Protein AF-A0A5V8WMM7-F1 (afdb_monomer_lite)

pLDDT: mean 93.09, std 8.39, range [46.69, 98.5]

Structure (mmCIF, N/CA/C/O backbone):
data_AF-A0A5V8WMM7-F1
#
_entry.id   AF-A0A5V8WMM7-F1
#
loop_
_atom_site.group_PDB
_atom_site.id
_atom_site.type_symbol
_atom_site.label_atom_id
_atom_site.label_alt_id
_atom_site.label_comp_id
_atom_site.label_asym_id
_atom_site.label_entity_id
_atom_site.label_seq_id
_atom_site.pdbx_PDB_ins_code
_atom_site.Cartn_x
_atom_site.Cartn_y
_atom_site.Cartn_z
_atom_site.occupancy
_atom_site.B_iso_or_equiv
_atom_site.auth_seq_id
_atom_site.auth_comp_id
_atom_site.auth_asym_id
_atom_site.auth_atom_id
_atom_site.pdbx_PDB_model_num
ATOM 1 N N . MET A 1 1 ? -13.219 32.878 50.415 1.00 46.69 1 MET A N 1
ATOM 2 C CA . MET A 1 1 ? -13.593 31.486 50.078 1.00 46.69 1 MET A CA 1
ATOM 3 C C . MET A 1 1 ? -13.175 31.223 48.639 1.00 46.69 1 MET A C 1
ATOM 5 O O . MET A 1 1 ? -13.620 31.961 47.773 1.00 46.69 1 MET A O 1
ATOM 9 N N . LYS A 1 2 ? -12.284 30.257 48.375 1.00 51.97 2 LYS A N 1
ATOM 10 C CA . LYS A 1 2 ? -12.015 29.794 47.003 1.00 51.97 2 LYS A CA 1
ATOM 11 C C . LYS A 1 2 ? -13.039 28.709 46.681 1.00 51.97 2 LYS A C 1
ATOM 13 O O . LYS A 1 2 ? -12.999 27.642 47.283 1.00 51.97 2 LYS A O 1
ATOM 18 N N . THR A 1 3 ? -13.971 29.000 45.786 1.00 59.94 3 THR A N 1
ATOM 19 C CA . THR A 1 3 ? -14.872 28.009 45.198 1.00 59.94 3 THR A CA 1
ATOM 20 C C . THR A 1 3 ? -14.029 27.072 44.335 1.00 59.94 3 THR A C 1
ATOM 22 O O . THR A 1 3 ? -13.493 27.478 43.307 1.00 59.94 3 THR A O 1
ATOM 25 N N . GLY A 1 4 ? -13.823 25.839 44.800 1.00 63.91 4 GLY A N 1
ATOM 26 C CA . GLY A 1 4 ? -13.134 24.811 44.024 1.00 63.91 4 GLY A CA 1
ATOM 27 C C . GLY A 1 4 ? -14.000 24.390 42.841 1.00 63.91 4 GLY A C 1
ATOM 28 O O . GLY A 1 4 ? -15.161 24.035 43.027 1.00 63.91 4 GLY A O 1
ATOM 29 N N . ILE A 1 5 ? -13.447 24.438 41.630 1.00 75.44 5 ILE A N 1
ATOM 30 C CA . ILE A 1 5 ? -14.101 23.885 40.444 1.00 75.44 5 ILE A CA 1
ATOM 31 C C . ILE A 1 5 ? -13.974 22.365 40.536 1.00 75.44 5 ILE A C 1
ATOM 33 O O . ILE A 1 5 ? -12.864 21.832 40.535 1.00 75.44 5 ILE A O 1
ATOM 37 N N . LYS A 1 6 ? -15.107 21.669 40.629 1.00 74.75 6 LYS A N 1
ATOM 38 C CA . LYS A 1 6 ? -15.162 20.214 40.504 1.00 74.75 6 LYS A CA 1
ATOM 39 C C . LYS A 1 6 ? -15.402 19.891 39.030 1.00 74.75 6 LYS A C 1
ATOM 41 O O . LYS A 1 6 ? -16.441 20.253 38.489 1.00 74.75 6 LYS A O 1
ATOM 46 N N . ILE A 1 7 ? -14.411 19.289 38.379 1.00 77.31 7 ILE A N 1
ATOM 47 C CA . ILE A 1 7 ? -14.521 18.824 36.993 1.00 77.31 7 ILE A CA 1
ATOM 48 C C . ILE A 1 7 ? -14.842 17.336 37.057 1.00 77.31 7 ILE A C 1
ATOM 50 O O . ILE A 1 7 ? -13.990 16.545 37.462 1.00 77.31 7 ILE A O 1
ATOM 54 N N . ASP A 1 8 ? -16.060 16.961 36.678 1.00 80.56 8 ASP A N 1
ATOM 55 C CA . ASP A 1 8 ? -16.422 15.553 36.548 1.00 80.56 8 ASP A CA 1
ATOM 56 C C . ASP A 1 8 ? -15.847 15.019 35.232 1.00 80.56 8 ASP A C 1
ATOM 58 O O . ASP A 1 8 ? -16.285 15.374 34.137 1.00 80.56 8 ASP A O 1
ATOM 62 N N . LEU A 1 9 ? -14.800 14.202 35.351 1.00 82.62 9 LEU A N 1
ATOM 63 C CA . LEU A 1 9 ? -14.175 13.544 34.213 1.00 82.62 9 LEU A CA 1
ATOM 64 C C . LEU A 1 9 ? -14.913 12.238 33.890 1.00 82.62 9 LEU A C 1
ATOM 66 O O . LEU A 1 9 ? -15.224 11.473 34.807 1.00 82.62 9 LEU A O 1
ATOM 70 N N . PRO A 1 10 ? -15.152 11.939 32.601 1.00 85.44 10 PRO A N 1
ATOM 71 C CA . PRO A 1 10 ? -15.709 10.655 32.196 1.00 85.44 10 PRO A CA 1
ATOM 72 C C . PRO A 1 10 ? -14.769 9.507 32.576 1.00 85.44 10 PRO A C 1
ATOM 74 O O . PRO A 1 10 ? -13.553 9.691 32.696 1.00 85.44 10 PRO A O 1
ATOM 77 N N . SER A 1 11 ? -15.319 8.300 32.713 1.00 90.25 11 SER A N 1
ATOM 78 C CA . SER A 1 11 ? -14.525 7.105 33.001 1.00 90.25 11 SER A CA 1
ATOM 79 C C . SER A 1 11 ? -13.468 6.863 31.914 1.00 90.25 11 SER A C 1
ATOM 81 O O . SER A 1 11 ? -13.643 7.222 30.747 1.00 90.25 11 SER A O 1
ATOM 83 N N . ILE A 1 12 ? -12.357 6.211 32.271 1.00 90.25 12 ILE A N 1
ATOM 84 C CA . ILE A 1 12 ? -11.308 5.847 31.301 1.00 90.25 12 ILE A CA 1
ATOM 85 C C . ILE A 1 12 ? -11.877 4.983 30.166 1.00 90.25 12 ILE A C 1
ATOM 87 O O . ILE A 1 12 ? -11.457 5.115 29.018 1.00 90.25 12 ILE A O 1
ATOM 91 N N . LYS A 1 13 ? -12.866 4.132 30.466 1.00 90.25 13 LYS A N 1
ATOM 92 C CA . LYS A 1 13 ? -13.550 3.286 29.480 1.00 90.25 13 LYS A CA 1
ATOM 93 C C . LYS A 1 13 ? -14.280 4.141 28.432 1.00 90.25 13 LYS A C 1
ATOM 95 O O . LYS A 1 13 ? -14.077 3.934 27.234 1.00 90.25 13 LYS A O 1
ATOM 100 N N . LEU A 1 14 ? -15.025 5.163 28.868 1.00 89.44 14 LEU A N 1
ATOM 101 C CA . LEU A 1 14 ? -15.670 6.132 27.974 1.00 89.44 14 LEU A CA 1
ATOM 102 C C . LEU A 1 14 ? -14.651 6.935 27.157 1.00 89.44 14 LEU A C 1
ATOM 104 O O . LEU A 1 14 ? -14.826 7.099 25.951 1.00 89.44 14 LEU A O 1
ATOM 108 N N . GLN A 1 15 ? -13.553 7.377 27.776 1.00 91.06 15 GLN A N 1
ATOM 109 C CA . GLN A 1 15 ? -12.489 8.099 27.069 1.00 91.06 15 GLN A CA 1
ATOM 110 C C . GLN A 1 15 ? -11.821 7.239 25.983 1.00 91.06 15 GLN A C 1
ATOM 112 O O . GLN A 1 15 ? -11.573 7.726 24.882 1.00 91.06 15 GLN A O 1
ATOM 117 N N . ARG A 1 16 ? -11.563 5.949 26.245 1.00 91.56 16 ARG A N 1
ATOM 118 C CA . ARG A 1 16 ? -11.001 5.017 25.246 1.00 91.56 16 ARG A CA 1
ATOM 119 C C . ARG A 1 16 ? -11.947 4.811 24.067 1.00 91.56 16 ARG A C 1
ATOM 121 O O . ARG A 1 16 ? -11.497 4.828 22.923 1.00 91.56 16 ARG A O 1
ATOM 128 N N . MET A 1 17 ? -13.243 4.649 24.340 1.00 93.81 17 MET A N 1
ATOM 129 C CA . MET A 1 17 ? -14.260 4.540 23.292 1.00 93.81 17 MET A CA 1
ATOM 130 C C . MET A 1 17 ? -14.316 5.811 22.432 1.00 93.81 17 MET A C 1
ATOM 132 O O . MET A 1 17 ? -14.408 5.730 21.210 1.00 93.81 17 MET A O 1
ATOM 136 N N . GLU A 1 18 ? -14.206 6.984 23.052 1.00 93.94 18 GLU A N 1
ATOM 137 C CA . GLU A 1 18 ? -14.168 8.261 22.338 1.00 93.94 18 GLU A CA 1
ATOM 138 C C . GLU A 1 18 ? -12.917 8.400 21.452 1.00 93.94 18 GLU A C 1
ATOM 140 O O . GLU A 1 18 ? -13.024 8.792 20.292 1.00 93.94 18 GLU A O 1
ATOM 145 N N . ILE A 1 19 ? -11.734 8.009 21.942 1.00 94.12 19 ILE A N 1
ATOM 146 C CA . ILE A 1 19 ? -10.504 7.991 21.130 1.00 94.12 19 ILE A CA 1
ATOM 147 C C . ILE A 1 19 ? -10.657 7.054 19.927 1.00 94.12 19 ILE A C 1
ATOM 149 O O . ILE A 1 19 ? -10.265 7.417 18.818 1.00 94.12 19 ILE A O 1
ATOM 153 N N . PHE A 1 20 ? -11.247 5.871 20.124 1.00 94.44 20 PHE A N 1
ATOM 154 C CA . PHE A 1 20 ? -11.507 4.936 19.031 1.00 94.44 20 PHE A CA 1
ATOM 155 C C . PHE A 1 20 ? -12.397 5.569 17.951 1.00 94.44 20 PHE A C 1
ATOM 157 O O . PHE A 1 20 ? -12.029 5.554 16.777 1.00 94.44 20 PHE A O 1
ATOM 164 N N . LYS A 1 21 ? -13.521 6.190 18.339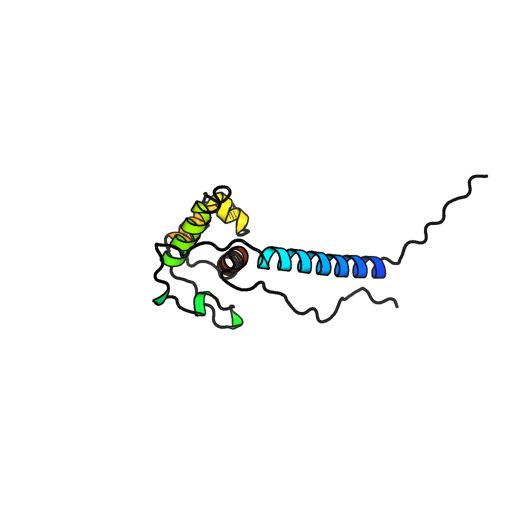 1.00 95.56 21 LYS A N 1
ATOM 165 C CA . LYS A 1 21 ? -14.427 6.880 17.402 1.00 95.56 21 LYS A CA 1
ATOM 166 C C . LYS A 1 21 ? -13.718 7.987 16.625 1.00 95.56 21 LYS A C 1
ATOM 168 O O . LYS A 1 21 ? -13.801 8.010 15.400 1.00 95.56 21 LYS A O 1
ATOM 173 N N . ARG A 1 22 ? -12.943 8.832 17.310 1.00 96.56 22 ARG A N 1
ATOM 174 C CA . ARG A 1 22 ? -12.143 9.887 16.662 1.00 96.56 22 ARG A CA 1
ATOM 175 C C . ARG A 1 22 ? -11.127 9.323 15.673 1.00 96.56 22 ARG A C 1
ATOM 177 O O . ARG A 1 22 ? -10.931 9.897 14.607 1.00 96.56 22 ARG A O 1
ATOM 184 N N . GLY A 1 23 ? -10.503 8.189 15.992 1.00 95.81 23 GLY A N 1
ATOM 185 C CA . GLY A 1 23 ? -9.599 7.498 15.071 1.00 95.81 23 GLY A CA 1
ATOM 186 C C . GLY A 1 23 ? -10.305 7.029 13.793 1.00 95.81 23 GLY A C 1
ATOM 187 O O . GLY A 1 23 ? -9.753 7.158 12.698 1.00 95.81 23 GLY A O 1
ATOM 188 N N . ILE A 1 24 ? -11.547 6.547 13.906 1.00 96.25 24 ILE A N 1
ATOM 189 C CA . ILE A 1 24 ? -12.376 6.189 12.746 1.00 96.25 24 ILE A CA 1
ATOM 190 C C . ILE A 1 24 ? -12.731 7.430 11.921 1.00 96.25 24 ILE A C 1
ATOM 192 O O . ILE A 1 24 ? -12.560 7.412 10.705 1.00 96.25 24 ILE A O 1
ATOM 196 N N . GLU A 1 25 ? -13.155 8.523 12.556 1.00 97.31 25 GLU A N 1
ATOM 197 C CA . GLU A 1 25 ? -13.465 9.785 11.866 1.00 97.31 25 GLU A CA 1
ATOM 198 C C . GLU A 1 25 ? -12.253 10.325 11.090 1.00 97.31 25 GLU A C 1
ATOM 200 O O . GLU A 1 25 ? -12.365 10.669 9.913 1.00 97.31 25 GLU A O 1
ATOM 205 N N . GLN A 1 26 ? -11.068 10.317 11.706 1.00 96.81 26 GLN A N 1
ATOM 206 C CA . GLN A 1 26 ? -9.816 10.692 11.042 1.00 96.81 26 GLN A CA 1
ATOM 207 C C . GLN A 1 26 ? -9.490 9.772 9.861 1.00 96.81 26 GLN A C 1
ATOM 209 O O . GLN A 1 26 ? -9.046 10.241 8.812 1.00 96.81 26 GLN A O 1
ATOM 214 N N . SER A 1 27 ? -9.740 8.470 10.008 1.00 95.56 27 SER A N 1
ATOM 215 C CA . SER A 1 27 ? -9.527 7.497 8.935 1.00 95.56 27 SER A CA 1
ATOM 216 C C . SER A 1 27 ? -10.470 7.749 7.757 1.00 95.56 27 SER A C 1
ATOM 218 O O . SER A 1 27 ? -10.029 7.709 6.612 1.00 95.56 27 SER A O 1
ATOM 220 N N . ILE A 1 28 ? -11.739 8.085 8.010 1.00 96.69 28 ILE A N 1
ATOM 221 C CA . ILE A 1 28 ? -12.705 8.458 6.964 1.00 96.69 28 ILE A CA 1
ATOM 222 C C . ILE A 1 28 ? -12.208 9.679 6.184 1.00 96.69 28 ILE A C 1
ATOM 224 O O . ILE A 1 28 ? -12.192 9.647 4.953 1.00 96.69 28 ILE A O 1
ATOM 228 N N . LEU A 1 29 ? -11.744 10.724 6.876 1.00 97.19 29 LEU A N 1
ATOM 229 C CA . LEU A 1 29 ? -11.197 11.920 6.227 1.00 97.19 29 LEU A CA 1
ATOM 230 C C . LEU A 1 29 ? -9.966 11.593 5.369 1.00 97.19 29 LEU A C 1
ATOM 232 O O . LEU A 1 29 ? -9.849 12.070 4.240 1.00 97.19 29 LEU A O 1
ATOM 236 N N . ALA A 1 30 ? -9.065 10.741 5.866 1.00 96.00 30 ALA A N 1
ATOM 237 C CA . ALA A 1 30 ? -7.905 10.294 5.100 1.00 96.00 30 ALA A CA 1
ATOM 238 C C . ALA A 1 30 ? -8.314 9.508 3.843 1.00 96.00 30 ALA A C 1
ATOM 240 O O . ALA A 1 30 ? -7.763 9.737 2.768 1.00 96.00 30 ALA A O 1
ATOM 241 N N . LEU A 1 31 ? -9.311 8.623 3.942 1.00 95.81 31 LEU A N 1
ATOM 242 C CA . LEU A 1 31 ? -9.831 7.861 2.803 1.00 95.81 31 LEU A CA 1
ATOM 243 C C . LEU A 1 31 ? -10.477 8.766 1.750 1.00 95.81 31 LEU A C 1
ATOM 245 O O . LEU A 1 31 ? -10.258 8.563 0.557 1.00 95.81 31 LEU A O 1
ATOM 249 N N . GLN A 1 32 ? -11.223 9.785 2.180 1.00 96.62 32 GLN A N 1
ATOM 250 C CA . GLN A 1 32 ? -11.802 10.792 1.288 1.00 96.62 32 GLN A CA 1
ATOM 251 C C . GLN A 1 32 ? -10.715 11.603 0.573 1.00 96.62 32 GLN A C 1
ATOM 253 O O . GLN A 1 32 ? -10.799 11.799 -0.636 1.00 96.62 32 GLN A O 1
ATOM 258 N N . SER A 1 33 ? -9.665 12.011 1.293 1.00 96.56 33 SER A N 1
ATOM 259 C CA . SER A 1 33 ? -8.497 12.677 0.702 1.00 96.56 33 SER A CA 1
ATOM 260 C C . SER A 1 33 ? -7.804 11.785 -0.334 1.00 96.56 33 SER A C 1
ATOM 262 O O . SER A 1 33 ? -7.537 12.213 -1.455 1.00 96.56 33 SER A O 1
ATOM 264 N N . ASN A 1 34 ? -7.598 10.507 -0.004 1.00 96.06 34 ASN A N 1
ATOM 265 C CA . ASN A 1 34 ? -6.987 9.539 -0.913 1.00 96.06 34 ASN A CA 1
ATOM 266 C C . ASN A 1 34 ? -7.836 9.306 -2.172 1.00 96.06 34 ASN A C 1
ATOM 268 O O . ASN A 1 34 ? -7.282 9.156 -3.258 1.00 96.06 34 ASN A O 1
ATOM 272 N N . ALA A 1 35 ? -9.168 9.306 -2.057 1.00 95.38 35 ALA A N 1
ATOM 273 C CA . ALA A 1 35 ? -10.072 9.191 -3.203 1.00 95.38 35 ALA A CA 1
ATOM 274 C C . ALA A 1 35 ? -10.003 10.407 -4.147 1.00 95.38 35 ALA A C 1
ATOM 276 O O . ALA A 1 35 ? -10.316 10.282 -5.329 1.00 95.38 35 ALA A O 1
ATOM 277 N N . ALA A 1 36 ? -9.570 11.564 -3.639 1.00 96.00 36 ALA A N 1
ATOM 278 C CA . ALA A 1 36 ? -9.349 12.785 -4.409 1.00 96.00 36 ALA A CA 1
ATOM 279 C C . ALA A 1 36 ? -7.901 12.932 -4.925 1.00 96.00 36 ALA A C 1
ATOM 281 O O . ALA A 1 36 ? -7.555 13.979 -5.477 1.00 96.00 36 ALA A O 1
ATOM 282 N N . ALA A 1 37 ? -7.043 11.920 -4.740 1.00 95.81 37 ALA A N 1
ATOM 283 C CA . ALA A 1 37 ? -5.647 11.978 -5.161 1.00 95.81 37 ALA A CA 1
ATOM 284 C C . ALA A 1 37 ? -5.509 12.192 -6.678 1.00 95.81 37 ALA A C 1
ATOM 286 O O . ALA A 1 37 ? -6.284 11.671 -7.484 1.00 95.81 37 ALA A O 1
ATOM 287 N N . ALA A 1 38 ? -4.487 12.955 -7.070 1.00 96.19 38 ALA A N 1
ATOM 288 C CA . ALA A 1 38 ? -4.247 13.284 -8.468 1.00 96.19 38 ALA A CA 1
ATOM 289 C C . ALA A 1 38 ? -3.937 12.022 -9.303 1.00 96.19 38 ALA A C 1
ATOM 291 O O . ALA A 1 38 ? -3.130 11.187 -8.879 1.00 96.19 38 ALA A O 1
ATOM 292 N N . PRO A 1 39 ? -4.520 11.881 -10.507 1.00 96.44 39 PRO A N 1
ATOM 293 C CA . PRO A 1 39 ? -4.171 10.794 -11.409 1.00 96.44 39 PRO A CA 1
ATOM 294 C C . PRO A 1 39 ? -2.801 11.041 -12.057 1.00 96.44 39 PRO A C 1
ATOM 296 O O . PRO A 1 39 ? -2.490 12.150 -12.490 1.00 96.44 39 PRO A O 1
ATOM 299 N N . TYR A 1 40 ? -2.011 9.976 -12.199 1.00 96.50 40 TYR A N 1
ATOM 300 C CA . TYR A 1 40 ? -0.721 9.987 -12.896 1.00 96.50 40 TYR A CA 1
ATOM 301 C C . TYR A 1 40 ? -0.739 9.031 -14.100 1.00 96.50 40 TYR A C 1
ATOM 303 O O . TYR A 1 40 ? -1.482 8.045 -14.095 1.00 96.50 40 TYR A O 1
ATOM 311 N N . PRO A 1 41 ? 0.061 9.294 -15.152 1.00 95.50 41 PRO A N 1
ATOM 312 C CA . PRO A 1 41 ? 0.076 8.461 -16.352 1.00 95.50 41 PRO A CA 1
ATOM 313 C C . PRO A 1 41 ? 0.605 7.045 -16.081 1.00 95.50 41 PRO A C 1
ATOM 315 O O . PRO A 1 41 ? 1.212 6.759 -15.051 1.00 95.50 41 PRO A O 1
ATOM 318 N N . LYS A 1 42 ? 0.423 6.145 -17.051 1.00 95.12 42 LYS A N 1
ATOM 319 C CA . LYS A 1 42 ? 1.039 4.810 -17.046 1.00 95.12 42 LYS A CA 1
ATOM 320 C C . LYS A 1 42 ? 2.574 4.897 -17.112 1.00 95.12 42 LYS A C 1
ATOM 322 O O . LYS A 1 42 ? 3.128 5.788 -17.757 1.00 95.12 42 LYS A O 1
ATOM 327 N N . ALA A 1 43 ? 3.265 3.947 -16.481 1.00 96.00 43 ALA A N 1
ATOM 328 C CA . ALA A 1 43 ? 4.715 3.812 -16.580 1.00 96.00 43 ALA A CA 1
ATOM 329 C C . ALA A 1 43 ? 5.105 3.414 -18.008 1.00 96.00 43 ALA A C 1
ATOM 331 O O . ALA A 1 43 ? 4.672 2.377 -18.502 1.00 96.00 43 ALA A O 1
ATOM 332 N N . LYS A 1 44 ? 5.963 4.209 -18.655 1.00 94.19 44 LYS A N 1
ATOM 333 C CA . LYS A 1 44 ? 6.378 3.978 -20.052 1.00 94.19 44 LYS A CA 1
ATOM 334 C C . LYS A 1 44 ? 7.073 2.630 -20.270 1.00 94.19 44 LYS A C 1
ATOM 336 O O . LYS A 1 44 ? 6.979 2.071 -21.352 1.00 94.19 44 LYS A O 1
ATOM 341 N N . ALA A 1 45 ? 7.773 2.129 -19.253 1.00 94.69 45 ALA A N 1
ATOM 342 C CA . ALA A 1 45 ? 8.541 0.886 -19.317 1.00 94.69 45 ALA A CA 1
ATOM 343 C C . ALA A 1 45 ? 7.717 -0.377 -18.992 1.00 94.69 45 ALA A C 1
ATOM 345 O O . ALA A 1 45 ? 8.298 -1.446 -18.829 1.00 94.69 45 ALA A O 1
ATOM 346 N N . VAL A 1 46 ? 6.390 -0.265 -18.851 1.00 96.94 46 VAL A N 1
ATOM 347 C CA . VAL A 1 46 ? 5.508 -1.392 -18.518 1.00 96.94 46 VAL A CA 1
ATOM 348 C C . VAL A 1 46 ? 4.552 -1.655 -19.669 1.00 96.94 46 VAL A C 1
ATOM 350 O O . VAL A 1 46 ? 3.800 -0.769 -20.074 1.00 96.94 46 VAL A O 1
ATOM 353 N N . ASP A 1 47 ? 4.542 -2.894 -20.148 1.00 95.69 47 ASP A N 1
ATOM 354 C CA . ASP A 1 47 ? 3.468 -3.395 -20.993 1.00 95.69 47 ASP A CA 1
ATOM 355 C C . ASP A 1 47 ? 2.308 -3.854 -20.104 1.00 95.69 47 ASP A C 1
ATOM 357 O O . ASP A 1 47 ? 2.385 -4.850 -19.392 1.00 95.69 47 ASP A O 1
ATOM 361 N N . TYR A 1 48 ? 1.224 -3.085 -20.115 1.00 95.69 48 TYR A N 1
ATOM 362 C CA . TYR A 1 48 ? 0.064 -3.349 -19.266 1.00 95.69 48 TYR A CA 1
ATOM 363 C C . TYR A 1 48 ? -0.786 -4.524 -19.756 1.00 95.69 48 TYR A C 1
ATOM 365 O O . TYR A 1 48 ? -1.608 -5.018 -18.990 1.00 95.69 48 TYR A O 1
ATOM 373 N N . SER A 1 49 ? -0.615 -4.958 -21.009 1.00 95.69 49 SER A N 1
ATOM 374 C CA . SER A 1 49 ? -1.375 -6.078 -21.574 1.00 95.69 49 SER A CA 1
ATOM 375 C C . SER A 1 49 ? -0.885 -7.443 -21.084 1.00 95.69 49 SER A C 1
ATOM 377 O O . SER A 1 49 ? -1.602 -8.431 -21.206 1.00 95.69 49 SER A O 1
ATOM 379 N N . THR A 1 50 ? 0.310 -7.490 -20.490 1.00 94.69 50 THR A N 1
ATOM 380 C CA . THR A 1 50 ? 0.978 -8.718 -20.034 1.00 94.69 50 THR A CA 1
ATOM 381 C C . THR A 1 50 ? 1.033 -8.843 -18.512 1.00 94.69 50 THR A C 1
ATOM 383 O O . THR A 1 50 ? 1.677 -9.752 -17.988 1.00 94.69 50 THR A O 1
ATOM 386 N N . LEU A 1 51 ? 0.374 -7.939 -17.779 1.00 97.06 51 LEU A N 1
ATOM 387 C CA . LEU A 1 51 ? 0.354 -7.985 -16.320 1.00 97.06 51 LEU A CA 1
ATOM 388 C C . LEU A 1 51 ? -0.504 -9.145 -15.816 1.00 97.06 51 LEU A C 1
ATOM 390 O O . LEU A 1 51 ? -1.664 -9.285 -16.194 1.00 97.06 51 LEU A O 1
ATOM 394 N N . ASP A 1 52 ? 0.063 -9.926 -14.901 1.00 98.00 52 ASP A N 1
ATOM 395 C CA . ASP A 1 52 ? -0.659 -10.955 -14.164 1.00 98.00 52 ASP A CA 1
ATOM 396 C C . ASP A 1 52 ? -1.461 -10.309 -13.026 1.00 98.00 52 ASP A C 1
ATOM 398 O O . ASP A 1 52 ? -0.920 -9.566 -12.199 1.00 98.00 52 ASP A O 1
ATOM 402 N N . GLU A 1 53 ? -2.759 -10.600 -12.960 1.00 97.44 53 GLU A N 1
ATOM 403 C CA . GLU A 1 53 ? -3.645 -10.079 -11.916 1.00 97.44 53 GLU A CA 1
ATOM 404 C C . GLU A 1 53 ? -3.194 -10.484 -10.505 1.00 97.44 53 GLU A C 1
ATOM 406 O O . GLU A 1 53 ? -3.377 -9.730 -9.545 1.00 97.44 53 GLU A O 1
ATOM 411 N N . ARG A 1 54 ? -2.508 -11.628 -10.376 1.00 98.31 54 ARG A N 1
ATOM 412 C CA . ARG A 1 54 ? -2.021 -12.154 -9.095 1.00 98.31 54 ARG A CA 1
ATOM 413 C C . ARG A 1 54 ? -0.972 -11.260 -8.442 1.00 98.31 54 ARG A C 1
ATOM 415 O O . ARG A 1 54 ? -0.755 -11.372 -7.238 1.00 98.31 54 ARG A O 1
ATOM 422 N N . TYR A 1 55 ? -0.366 -10.327 -9.181 1.00 98.25 55 TYR A N 1
ATOM 423 C CA . TYR A 1 55 ? 0.523 -9.314 -8.604 1.00 98.25 55 TYR A CA 1
ATOM 424 C C . TYR A 1 55 ? -0.218 -8.323 -7.695 1.00 98.25 55 TYR A C 1
ATOM 426 O O . TYR A 1 55 ? 0.425 -7.664 -6.877 1.00 98.25 55 TYR A O 1
ATOM 434 N N . PHE A 1 56 ? -1.543 -8.201 -7.825 1.00 97.94 56 PHE A N 1
ATOM 435 C CA . PHE A 1 56 ? -2.374 -7.242 -7.087 1.00 97.94 56 PHE A CA 1
ATOM 436 C C . PHE A 1 56 ? -3.222 -7.878 -5.978 1.00 97.94 56 PHE A C 1
ATOM 438 O O . PHE A 1 56 ? -3.813 -7.152 -5.176 1.00 97.94 56 PHE A O 1
ATOM 445 N N . LEU A 1 57 ? -3.285 -9.208 -5.935 1.00 97.44 57 LEU A N 1
ATOM 446 C CA . LEU A 1 57 ? -4.071 -9.974 -4.969 1.00 97.44 57 LEU A CA 1
ATOM 447 C C . LEU A 1 57 ? -3.446 -9.959 -3.565 1.00 97.44 57 LEU A C 1
ATOM 449 O O . LEU A 1 57 ? -2.277 -9.602 -3.396 1.00 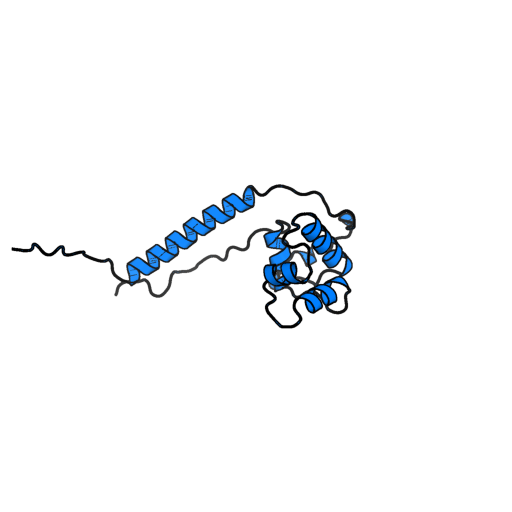97.44 57 LEU A O 1
ATOM 453 N N . THR A 1 58 ? -4.228 -10.343 -2.553 1.00 96.00 58 THR A N 1
ATOM 454 C CA . THR A 1 58 ? -3.702 -10.658 -1.215 1.00 96.00 58 THR A CA 1
ATOM 455 C C . THR A 1 58 ? -3.083 -12.057 -1.168 1.00 96.00 58 THR A C 1
ATOM 457 O O . THR A 1 58 ? -3.268 -12.867 -2.080 1.00 96.00 58 THR A O 1
ATOM 460 N N . VAL A 1 59 ? -2.350 -12.371 -0.094 1.00 96.06 59 VAL A N 1
ATOM 461 C CA . VAL A 1 59 ? -1.765 -13.712 0.104 1.00 96.06 59 VAL A CA 1
ATOM 462 C C . VAL A 1 59 ? -2.850 -14.790 0.096 1.00 96.06 59 VAL A C 1
ATOM 464 O O . VAL A 1 59 ? -2.696 -15.809 -0.571 1.00 96.06 59 VAL A O 1
ATOM 467 N N . GLU A 1 60 ? -3.977 -14.538 0.760 1.00 94.69 60 GLU A N 1
ATOM 468 C CA . GLU A 1 60 ? -5.130 -15.444 0.833 1.00 94.69 60 GLU A CA 1
ATOM 469 C C . GLU A 1 60 ? -5.798 -15.645 -0.532 1.00 94.69 60 GLU A C 1
ATOM 471 O O . GLU A 1 60 ? -6.369 -16.698 -0.800 1.00 94.69 60 GLU A O 1
ATOM 476 N N . GLN A 1 61 ? -5.704 -14.644 -1.407 1.00 96.25 61 GLN A N 1
ATOM 477 C CA . GLN A 1 61 ? -6.217 -14.680 -2.774 1.00 96.25 61 GLN A CA 1
ATOM 478 C C . GLN A 1 61 ? -5.231 -15.318 -3.771 1.00 96.25 61 GLN A C 1
ATOM 480 O O . GLN A 1 61 ? -5.530 -15.388 -4.960 1.00 96.25 61 GLN A O 1
ATOM 485 N N . GLY A 1 62 ? -4.067 -15.798 -3.317 1.00 97.31 62 GLY A N 1
ATOM 486 C CA . GLY A 1 62 ? -3.079 -16.457 -4.176 1.00 97.31 62 GLY A CA 1
ATOM 487 C C . GLY A 1 62 ? -2.058 -15.509 -4.803 1.00 97.31 62 GLY A C 1
ATOM 488 O O . GLY A 1 62 ? -1.595 -15.756 -5.919 1.00 97.31 62 GLY A O 1
ATOM 489 N N . TRP A 1 63 ? -1.710 -14.426 -4.101 1.00 98.31 63 TRP A N 1
ATOM 490 C CA . TRP A 1 63 ? -0.654 -13.501 -4.512 1.00 98.31 63 TRP A CA 1
ATOM 491 C C . TRP A 1 63 ? 0.640 -14.216 -4.920 1.00 98.31 63 TRP A C 1
ATOM 493 O O . TRP A 1 63 ? 1.110 -15.135 -4.244 1.00 98.31 63 TRP A O 1
ATOM 503 N N . ILE A 1 64 ? 1.260 -13.713 -5.990 1.00 98.31 64 ILE A N 1
ATOM 504 C CA . ILE A 1 64 ? 2.620 -14.081 -6.394 1.00 98.31 64 ILE A CA 1
ATOM 505 C C . ILE A 1 64 ? 3.496 -12.834 -6.498 1.00 98.31 64 ILE A C 1
ATOM 507 O O . ILE A 1 64 ? 3.023 -11.742 -6.825 1.00 98.31 64 ILE A O 1
ATOM 511 N N . ALA A 1 65 ? 4.797 -13.003 -6.263 1.00 98.19 65 ALA A N 1
ATOM 512 C CA . ALA A 1 65 ? 5.744 -11.909 -6.410 1.00 98.19 65 ALA A CA 1
ATOM 513 C C . ALA A 1 65 ? 5.790 -11.416 -7.872 1.00 98.19 65 ALA A C 1
ATOM 515 O O . ALA A 1 65 ? 5.923 -12.237 -8.786 1.00 98.19 65 ALA A O 1
ATOM 516 N N . PRO A 1 66 ? 5.709 -10.094 -8.112 1.00 98.31 66 PRO A N 1
ATOM 517 C CA . PRO A 1 66 ? 5.867 -9.534 -9.449 1.00 98.31 66 PRO A CA 1
ATOM 518 C C . PRO A 1 66 ? 7.301 -9.727 -9.970 1.00 98.31 66 PRO A C 1
ATOM 520 O O . PRO A 1 66 ? 8.248 -9.804 -9.178 1.00 98.31 66 PRO A O 1
ATOM 523 N N . PRO A 1 67 ? 7.499 -9.727 -11.299 1.00 98.06 67 PRO A N 1
ATOM 524 C CA . PRO A 1 67 ? 8.831 -9.735 -11.882 1.00 98.06 67 PRO A CA 1
ATOM 525 C C . PRO A 1 67 ? 9.585 -8.450 -11.518 1.00 98.06 67 PRO A C 1
ATOM 527 O O . PRO A 1 67 ? 9.013 -7.358 -11.451 1.00 98.06 67 PRO A O 1
ATOM 530 N N . HIS A 1 68 ? 10.899 -8.566 -11.327 1.00 98.25 68 HIS A N 1
ATOM 531 C CA . HIS A 1 68 ? 11.748 -7.442 -10.923 1.00 98.25 68 HIS A CA 1
ATOM 532 C C . HIS A 1 68 ? 11.706 -6.266 -11.919 1.00 98.25 68 HIS A C 1
ATOM 534 O O . HIS A 1 68 ? 11.818 -5.110 -11.515 1.00 98.25 68 HIS A O 1
ATOM 540 N N . SER A 1 69 ? 11.476 -6.540 -13.209 1.00 97.88 69 SER A N 1
ATOM 541 C CA . SER A 1 69 ? 11.294 -5.522 -14.248 1.00 97.88 69 SER A CA 1
ATOM 542 C C . SER A 1 69 ? 10.102 -4.604 -13.957 1.00 97.88 69 SER A C 1
ATOM 544 O O . SER A 1 69 ? 10.234 -3.384 -14.064 1.00 97.88 69 SER A O 1
ATOM 546 N N . LEU A 1 70 ? 8.973 -5.166 -13.509 1.00 98.44 70 LEU A N 1
ATOM 547 C CA . LEU A 1 70 ? 7.786 -4.412 -13.104 1.00 98.44 70 LEU A CA 1
ATOM 548 C C . LEU A 1 70 ? 8.055 -3.592 -11.838 1.00 98.44 70 LEU A C 1
ATOM 550 O O . LEU A 1 70 ? 7.739 -2.401 -11.794 1.00 98.44 70 LEU A O 1
ATOM 554 N N . VAL A 1 71 ? 8.681 -4.216 -10.833 1.00 98.50 71 VAL A N 1
ATOM 555 C CA . VAL A 1 71 ? 9.066 -3.546 -9.579 1.00 98.50 71 VAL A CA 1
ATOM 556 C C . VAL A 1 71 ? 9.945 -2.333 -9.877 1.00 98.50 71 VAL A C 1
ATOM 558 O O . VAL A 1 71 ? 9.650 -1.228 -9.426 1.00 98.50 71 VAL A O 1
ATOM 561 N N . ASN A 1 72 ? 10.992 -2.515 -10.684 1.00 98.38 72 ASN A N 1
ATOM 562 C CA . ASN A 1 72 ? 11.901 -1.442 -11.062 1.00 98.38 72 ASN A CA 1
ATOM 563 C C . ASN A 1 72 ? 11.184 -0.332 -11.839 1.00 98.38 72 ASN A C 1
ATOM 565 O O . ASN A 1 72 ? 11.344 0.838 -11.501 1.00 98.38 72 ASN A O 1
ATOM 569 N N . ALA A 1 73 ? 10.370 -0.682 -12.837 1.00 98.31 73 ALA A N 1
ATOM 570 C CA . ALA A 1 73 ? 9.675 0.301 -13.660 1.00 98.31 73 ALA A CA 1
ATOM 571 C C . ALA A 1 73 ? 8.727 1.192 -12.840 1.00 98.31 73 ALA A C 1
ATOM 573 O O . ALA A 1 73 ? 8.689 2.406 -13.045 1.00 98.31 73 ALA A O 1
ATOM 574 N N . TRP A 1 74 ? 7.982 0.623 -11.889 1.00 98.50 74 TRP A N 1
ATOM 575 C CA . TRP A 1 74 ? 7.095 1.416 -11.035 1.00 98.50 74 TRP A CA 1
ATOM 576 C C . TRP A 1 74 ? 7.824 2.173 -9.930 1.00 98.50 74 TRP A C 1
ATOM 578 O O . TRP A 1 74 ? 7.416 3.289 -9.613 1.00 98.50 74 TRP A O 1
ATOM 588 N N . PHE A 1 75 ? 8.910 1.629 -9.377 1.00 98.19 75 PHE A N 1
ATOM 589 C CA . PHE A 1 75 ? 9.737 2.371 -8.424 1.00 98.19 75 PHE A CA 1
ATOM 590 C C . PHE A 1 75 ? 10.381 3.592 -9.084 1.00 98.19 75 PHE A C 1
ATOM 592 O O . PHE A 1 75 ? 10.330 4.681 -8.519 1.00 98.19 75 PHE A O 1
ATOM 599 N N . GLU A 1 76 ? 10.925 3.450 -10.293 1.00 97.94 76 GLU A N 1
ATOM 600 C CA . GLU A 1 76 ? 11.502 4.576 -11.035 1.00 97.94 76 GLU A CA 1
ATOM 601 C C . GLU A 1 76 ? 10.440 5.596 -11.451 1.00 97.94 76 GLU A C 1
ATOM 603 O O . GLU A 1 76 ? 10.655 6.800 -11.304 1.00 97.94 76 GLU A O 1
ATOM 608 N N . GLN A 1 77 ? 9.249 5.146 -11.864 1.00 98.00 77 GLN A N 1
ATOM 609 C CA . GLN A 1 77 ? 8.133 6.063 -12.087 1.00 98.00 77 GLN A CA 1
ATOM 610 C C . GLN A 1 77 ? 7.824 6.877 -10.822 1.00 98.00 77 GLN A C 1
ATOM 612 O O . GLN A 1 77 ? 7.743 8.104 -10.892 1.00 98.00 77 GLN A O 1
ATOM 617 N N . PHE A 1 78 ? 7.667 6.212 -9.675 1.00 97.94 78 PHE A N 1
ATOM 618 C CA . PHE A 1 78 ? 7.342 6.871 -8.413 1.00 97.94 78 PHE A CA 1
ATOM 619 C C . PHE A 1 78 ? 8.414 7.891 -8.020 1.00 97.94 78 PHE A C 1
ATOM 621 O O . PHE A 1 78 ? 8.094 9.048 -7.771 1.00 97.94 78 PHE A O 1
ATOM 628 N N . LYS A 1 79 ? 9.690 7.501 -8.076 1.00 97.06 79 LYS A N 1
ATOM 629 C CA . LYS A 1 79 ? 10.837 8.382 -7.816 1.00 97.06 79 LYS A CA 1
ATOM 630 C C . LYS A 1 79 ? 10.881 9.611 -8.718 1.00 97.06 79 LYS A C 1
ATOM 632 O O . LYS A 1 79 ? 11.199 10.697 -8.251 1.00 97.06 79 LYS A O 1
ATOM 637 N N . SER A 1 80 ? 10.571 9.440 -10.004 1.00 96.94 80 SER A N 1
ATOM 638 C CA . SER A 1 80 ? 10.530 10.555 -10.958 1.00 96.94 80 SER A CA 1
ATOM 639 C C . SER A 1 80 ? 9.342 11.495 -10.728 1.00 96.94 80 SER A C 1
ATOM 641 O O . SER A 1 80 ? 9.406 12.661 -11.103 1.00 96.94 80 SER A O 1
ATOM 643 N N . THR A 1 81 ? 8.270 10.989 -10.111 1.00 97.25 81 THR A N 1
ATOM 644 C CA . THR A 1 81 ? 7.037 11.739 -9.834 1.00 97.25 81 THR A CA 1
ATOM 645 C C . THR A 1 81 ? 7.113 12.487 -8.501 1.00 97.25 81 THR A C 1
ATOM 647 O O . THR A 1 81 ? 6.623 13.608 -8.412 1.00 97.25 81 THR A O 1
ATOM 650 N N . PHE A 1 82 ? 7.751 11.884 -7.492 1.00 96.81 82 PHE A N 1
ATOM 651 C CA . PHE A 1 82 ? 7.894 12.410 -6.132 1.00 96.81 82 PHE A CA 1
ATOM 652 C C . PHE A 1 82 ? 9.386 12.499 -5.761 1.00 96.81 82 PHE A C 1
ATOM 654 O O . PHE A 1 82 ? 9.937 11.554 -5.179 1.00 96.81 82 PHE A O 1
ATOM 661 N N . PRO A 1 83 ? 10.076 13.596 -6.135 1.00 94.69 83 PRO A N 1
ATOM 662 C CA . PRO A 1 83 ? 11.524 13.738 -5.970 1.00 94.69 83 PRO A CA 1
ATOM 663 C C . PRO A 1 83 ? 12.024 13.590 -4.526 1.00 94.69 83 PRO A C 1
ATOM 665 O O . PRO A 1 83 ? 13.144 13.127 -4.309 1.00 94.69 83 PRO A O 1
ATOM 668 N N . GLU A 1 84 ? 11.199 13.907 -3.527 1.00 96.06 84 GLU A N 1
ATOM 669 C CA . GLU A 1 84 ? 11.479 13.684 -2.105 1.00 96.06 84 GLU A CA 1
ATOM 670 C C . GLU A 1 84 ? 11.728 12.196 -1.775 1.00 96.06 84 GLU A C 1
ATOM 672 O O . GLU A 1 84 ? 12.509 11.855 -0.880 1.00 96.06 84 GLU A O 1
ATOM 677 N N . TYR A 1 85 ? 11.157 11.288 -2.570 1.00 96.31 85 TYR A N 1
ATOM 678 C CA . TYR A 1 85 ? 11.373 9.843 -2.501 1.00 96.31 85 TYR A CA 1
ATOM 679 C C . TYR A 1 85 ? 12.286 9.317 -3.619 1.00 96.31 85 TYR A C 1
ATOM 681 O O . TYR A 1 85 ? 12.352 8.110 -3.840 1.00 96.31 85 TYR A O 1
ATOM 689 N N . GLY A 1 86 ? 13.031 10.198 -4.297 1.00 94.38 86 GLY A N 1
ATOM 690 C CA . GLY A 1 86 ? 13.822 9.891 -5.494 1.00 94.38 86 GLY A CA 1
ATOM 691 C C . GLY A 1 86 ? 14.986 8.906 -5.305 1.00 94.38 86 GLY A C 1
ATOM 692 O O . GLY A 1 86 ? 15.546 8.406 -6.281 1.00 94.38 86 GLY A O 1
ATOM 693 N N . SER A 1 87 ? 15.359 8.573 -4.067 1.00 95.31 87 SER A N 1
ATOM 694 C CA . SER A 1 87 ? 16.479 7.674 -3.763 1.00 95.31 87 SER A CA 1
ATOM 695 C C . SER A 1 87 ? 16.004 6.302 -3.279 1.00 95.31 87 SER A C 1
ATOM 697 O O . SER A 1 87 ? 14.921 6.173 -2.714 1.00 95.31 87 SER A O 1
ATOM 699 N N . ASP A 1 88 ? 16.831 5.261 -3.444 1.00 95.00 88 ASP A N 1
ATOM 700 C CA . ASP A 1 88 ? 16.530 3.941 -2.856 1.00 95.00 88 ASP A CA 1
ATOM 701 C C . ASP A 1 88 ? 16.377 4.036 -1.329 1.00 95.00 88 ASP A C 1
ATOM 703 O O . ASP A 1 88 ? 15.563 3.327 -0.750 1.00 95.00 88 ASP A O 1
ATOM 707 N N . SER A 1 89 ? 17.130 4.925 -0.673 1.00 94.25 89 SER A N 1
ATOM 708 C CA . SER A 1 89 ? 17.060 5.129 0.777 1.00 94.25 89 SER A CA 1
ATOM 709 C C . SER A 1 89 ? 15.729 5.745 1.212 1.00 94.25 89 SER A C 1
ATOM 711 O O . SER A 1 89 ? 15.092 5.223 2.125 1.00 94.25 89 SER A O 1
ATOM 713 N N . SER A 1 90 ? 15.286 6.827 0.562 1.00 95.50 90 SER A N 1
ATOM 714 C CA . SER A 1 90 ? 14.023 7.493 0.911 1.00 95.50 90 SER A CA 1
ATOM 715 C C . SER A 1 90 ? 12.807 6.639 0.552 1.00 95.50 90 SER A C 1
ATOM 717 O O . SER A 1 90 ? 11.869 6.561 1.345 1.00 95.50 90 SER A O 1
ATOM 719 N N . LEU A 1 91 ? 12.862 5.894 -0.558 1.00 96.62 91 LEU A N 1
ATOM 720 C CA . LEU A 1 91 ? 11.848 4.890 -0.880 1.00 96.62 91 LEU A CA 1
ATOM 721 C C . LEU A 1 91 ? 11.812 3.752 0.152 1.00 96.62 91 LEU A C 1
ATOM 723 O O . LEU A 1 91 ? 10.733 3.327 0.562 1.00 96.62 91 LEU A O 1
ATOM 727 N N . ALA A 1 92 ? 12.970 3.272 0.617 1.00 95.81 92 ALA A N 1
ATOM 728 C CA . ALA A 1 92 ? 13.022 2.227 1.635 1.00 95.81 92 ALA A CA 1
ATOM 729 C C . ALA A 1 92 ? 12.357 2.680 2.946 1.00 95.81 92 ALA A C 1
ATOM 731 O O . ALA A 1 92 ? 11.563 1.935 3.520 1.00 95.81 92 ALA A O 1
ATOM 732 N N . VAL A 1 93 ? 12.625 3.916 3.384 1.00 94.75 93 VAL A N 1
ATOM 733 C CA . VAL A 1 93 ? 11.991 4.510 4.573 1.00 94.75 93 VAL A CA 1
ATOM 734 C C . VAL A 1 93 ? 10.477 4.613 4.392 1.00 94.75 93 VAL A C 1
ATOM 736 O O . VAL A 1 93 ? 9.736 4.169 5.269 1.00 94.75 93 VAL A O 1
ATOM 739 N N . LEU A 1 94 ? 10.007 5.110 3.242 1.00 96.00 94 LEU A N 1
ATOM 740 C CA . LEU A 1 94 ? 8.576 5.186 2.924 1.00 96.00 94 LEU A CA 1
ATOM 741 C C . LEU A 1 94 ? 7.900 3.810 3.028 1.00 96.00 94 LEU A C 1
ATOM 743 O O . LEU A 1 94 ? 6.816 3.667 3.599 1.00 96.00 94 LEU A O 1
ATOM 747 N N . LEU A 1 95 ? 8.572 2.766 2.547 1.00 95.94 95 LEU A N 1
ATOM 748 C CA . LEU A 1 95 ? 8.069 1.394 2.569 1.00 95.94 95 LEU A CA 1
ATOM 749 C C . LEU A 1 95 ? 8.253 0.677 3.919 1.00 95.94 95 LEU A C 1
ATOM 751 O O . LEU A 1 95 ? 7.861 -0.478 4.045 1.00 95.94 95 LEU A O 1
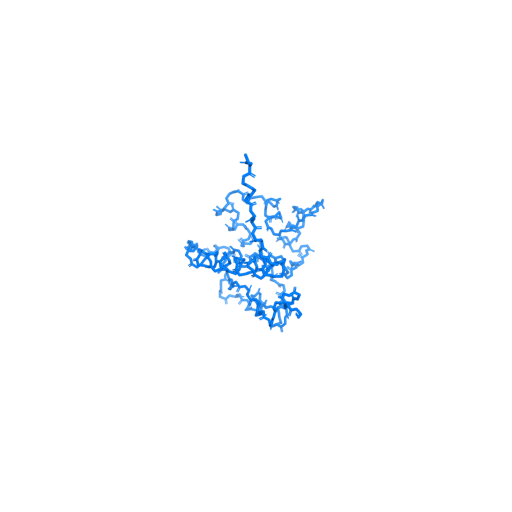ATOM 755 N N . GLY A 1 96 ? 8.752 1.362 4.955 1.00 93.00 96 GLY A N 1
ATOM 756 C CA . GLY A 1 96 ? 8.897 0.809 6.310 1.00 93.00 96 GLY A CA 1
ATOM 757 C C . GLY A 1 96 ? 10.131 -0.078 6.498 1.00 93.00 96 GLY A C 1
ATOM 758 O O . GLY A 1 96 ? 10.194 -0.891 7.419 1.00 93.00 96 GLY A O 1
ATOM 759 N N . ILE A 1 97 ? 11.120 0.037 5.613 1.00 92.50 97 ILE A N 1
ATOM 760 C CA . ILE A 1 97 ? 12.342 -0.759 5.647 1.00 92.50 97 ILE A CA 1
ATOM 761 C C . ILE A 1 97 ? 13.374 -0.038 6.527 1.00 92.50 97 ILE A C 1
ATOM 763 O O . ILE A 1 97 ? 14.202 0.732 6.045 1.00 92.50 97 ILE A O 1
ATOM 767 N N . HIS A 1 98 ? 13.350 -0.315 7.831 1.00 83.62 98 HIS A N 1
ATOM 768 C CA . HIS A 1 98 ? 14.229 0.319 8.820 1.00 83.62 98 HIS A CA 1
ATOM 769 C C . HIS A 1 98 ? 15.357 -0.629 9.252 1.00 83.62 98 HIS A C 1
ATOM 771 O O . HIS A 1 98 ? 15.293 -1.263 10.298 1.00 83.62 98 HIS A O 1
ATOM 777 N N . SER A 1 99 ? 16.405 -0.780 8.438 1.00 81.00 99 SER A N 1
ATOM 778 C CA . SER A 1 99 ? 17.650 -1.389 8.930 1.00 81.00 99 SER A CA 1
ATOM 779 C C . SER A 1 99 ? 18.873 -0.860 8.192 1.00 81.00 99 SER A C 1
ATOM 781 O O . SER A 1 99 ? 18.762 -0.319 7.089 1.00 81.00 99 SER A O 1
ATOM 783 N N . ASN A 1 100 ? 20.053 -1.138 8.748 1.00 75.81 100 ASN A N 1
ATOM 784 C CA . ASN A 1 100 ? 21.314 -1.031 8.019 1.00 75.81 100 ASN A CA 1
ATOM 785 C C . ASN A 1 100 ? 21.198 -1.847 6.716 1.00 75.81 100 ASN A C 1
ATOM 787 O O . ASN A 1 100 ? 20.823 -3.020 6.754 1.00 75.81 100 ASN A O 1
ATOM 791 N N . GLY A 1 101 ? 21.418 -1.205 5.563 1.00 83.94 101 GLY A N 1
ATOM 792 C CA . GLY A 1 101 ? 21.243 -1.817 4.236 1.00 83.94 101 GLY A CA 1
ATOM 793 C C . GLY A 1 101 ? 19.845 -1.691 3.602 1.00 83.94 101 GLY A C 1
ATOM 794 O O . GLY A 1 101 ? 19.560 -2.395 2.636 1.00 83.94 101 GLY A O 1
ATOM 795 N N . ALA A 1 102 ? 18.970 -0.808 4.094 1.00 87.56 102 ALA A N 1
ATOM 796 C CA . ALA A 1 102 ? 17.635 -0.585 3.521 1.00 87.56 102 ALA A CA 1
ATOM 797 C C . ALA A 1 102 ? 17.650 -0.239 2.015 1.00 87.56 102 ALA A C 1
ATOM 799 O O . ALA A 1 102 ? 16.904 -0.831 1.235 1.00 87.56 102 ALA A O 1
ATOM 800 N N . SER A 1 103 ? 18.555 0.649 1.592 1.00 92.31 103 SER A N 1
ATOM 801 C CA . SER A 1 103 ? 18.746 1.004 0.178 1.00 92.31 103 SER A CA 1
ATOM 802 C C . SER A 1 103 ? 19.237 -0.177 -0.662 1.00 92.31 103 SER A C 1
ATOM 804 O O . SER A 1 103 ? 18.756 -0.394 -1.774 1.00 92.31 103 SER A O 1
ATOM 806 N N . ARG A 1 104 ? 20.145 -0.992 -0.107 1.00 94.81 104 ARG A N 1
ATOM 807 C CA . ARG A 1 104 ? 20.615 -2.230 -0.739 1.00 94.81 104 ARG A CA 1
ATOM 808 C C . ARG A 1 104 ? 19.454 -3.193 -0.988 1.00 94.81 104 ARG A C 1
ATOM 810 O O . ARG A 1 104 ? 19.363 -3.718 -2.086 1.00 94.81 104 ARG A O 1
ATOM 817 N N . ARG A 1 105 ? 18.539 -3.377 -0.030 1.00 94.56 105 ARG A N 1
ATOM 818 C CA . ARG A 1 105 ? 17.361 -4.244 -0.226 1.00 94.56 105 ARG A CA 1
ATOM 819 C C . ARG A 1 105 ? 16.455 -3.774 -1.358 1.00 94.56 105 ARG A C 1
ATOM 821 O O . ARG A 1 105 ? 16.044 -4.593 -2.170 1.00 94.56 105 ARG A O 1
ATOM 828 N N . ILE A 1 106 ? 16.176 -2.471 -1.446 1.00 96.62 106 ILE A N 1
ATOM 829 C CA . ILE A 1 106 ? 15.408 -1.922 -2.576 1.00 96.62 106 ILE A CA 1
ATOM 830 C C . ILE A 1 106 ? 16.096 -2.253 -3.903 1.00 96.62 106 ILE A C 1
ATOM 832 O O . ILE A 1 106 ? 15.437 -2.691 -4.844 1.00 96.62 106 ILE A O 1
ATOM 836 N N . ARG A 1 107 ? 17.422 -2.104 -3.968 1.00 96.62 107 ARG A N 1
ATOM 837 C CA . ARG A 1 107 ? 18.205 -2.459 -5.155 1.00 96.62 107 ARG A CA 1
ATOM 838 C C . ARG A 1 107 ? 18.140 -3.953 -5.483 1.00 96.62 107 ARG A C 1
ATOM 840 O O . ARG A 1 107 ? 17.915 -4.290 -6.640 1.00 96.62 107 ARG A O 1
ATOM 847 N N . GLU A 1 108 ? 18.262 -4.826 -4.483 1.00 97.38 108 GLU A N 1
ATOM 848 C CA . GLU A 1 108 ? 18.135 -6.284 -4.642 1.00 97.38 108 GLU A CA 1
ATOM 849 C C . GLU A 1 108 ? 16.779 -6.664 -5.269 1.00 97.38 108 GLU A C 1
ATOM 851 O O . GLU A 1 108 ? 16.735 -7.501 -6.169 1.00 97.38 108 GLU A O 1
ATOM 856 N N . TYR A 1 109 ? 15.684 -6.002 -4.868 1.00 97.44 109 TYR A N 1
ATOM 857 C CA . TYR A 1 109 ? 14.355 -6.231 -5.454 1.00 97.44 109 TYR A CA 1
ATOM 858 C C . TYR A 1 109 ? 14.243 -5.748 -6.901 1.00 97.44 109 TYR A C 1
ATOM 860 O O . TYR A 1 109 ? 13.669 -6.432 -7.742 1.00 97.44 109 TYR A O 1
ATOM 868 N N . ARG A 1 110 ? 14.798 -4.570 -7.205 1.00 97.50 110 ARG A N 1
ATOM 869 C CA . ARG A 1 110 ? 14.760 -3.975 -8.552 1.00 97.50 110 ARG A CA 1
ATOM 870 C C . ARG A 1 110 ? 15.597 -4.763 -9.562 1.00 97.50 110 ARG A C 1
ATOM 872 O O . ARG A 1 110 ? 15.204 -4.899 -10.720 1.00 97.50 110 ARG A O 1
ATOM 879 N N . ASN A 1 111 ? 16.734 -5.290 -9.115 1.00 97.31 111 ASN A N 1
ATOM 880 C CA . ASN A 1 111 ? 17.662 -6.059 -9.941 1.00 97.31 111 ASN A CA 1
ATOM 881 C C . ASN A 1 111 ? 17.281 -7.543 -10.058 1.00 97.31 111 ASN A C 1
ATOM 883 O O . ASN A 1 111 ? 17.864 -8.249 -10.873 1.00 97.31 111 ASN A O 1
ATOM 887 N N . GLY A 1 112 ? 16.329 -8.020 -9.251 1.00 96.50 112 GLY A N 1
ATOM 888 C CA . GLY A 1 112 ? 15.913 -9.424 -9.239 1.00 96.50 112 GLY A CA 1
ATOM 889 C C . GLY A 1 112 ? 16.832 -10.350 -8.441 1.00 96.50 112 GLY A C 1
ATOM 890 O O . GLY A 1 112 ? 16.669 -11.563 -8.511 1.00 96.50 112 GLY A O 1
ATOM 891 N N . GLU A 1 113 ? 17.757 -9.805 -7.644 1.00 97.44 113 GLU A N 1
ATOM 892 C CA . GLU A 1 113 ? 18.580 -10.590 -6.710 1.00 97.44 113 GLU A CA 1
ATOM 893 C C . GLU A 1 113 ? 17.709 -11.252 -5.631 1.00 97.44 113 GLU A C 1
ATOM 895 O O . GLU A 1 113 ? 18.027 -12.337 -5.144 1.00 97.44 113 GLU A O 1
ATOM 900 N N . LYS A 1 114 ? 16.597 -10.602 -5.258 1.00 96.75 114 LYS A N 1
ATOM 901 C CA . LYS A 1 114 ? 15.565 -11.159 -4.376 1.00 96.75 114 LYS A CA 1
ATOM 902 C C . LYS A 1 114 ? 14.168 -10.783 -4.868 1.00 96.75 114 LYS A C 1
ATOM 904 O O . LYS A 1 114 ? 13.981 -9.656 -5.325 1.00 96.75 114 LYS A O 1
ATOM 909 N N . PRO A 1 115 ? 13.162 -11.659 -4.712 1.00 97.38 115 PRO A N 1
ATOM 910 C CA . PRO A 1 115 ? 11.776 -11.266 -4.922 1.00 97.38 115 PRO A CA 1
ATOM 911 C C . PRO A 1 115 ? 11.357 -10.227 -3.877 1.00 97.38 115 PRO A C 1
ATOM 913 O O . PRO A 1 115 ? 11.799 -10.264 -2.723 1.00 97.38 115 PRO A O 1
ATOM 916 N N . ILE A 1 116 ? 10.485 -9.303 -4.274 1.00 97.94 116 ILE A N 1
ATOM 917 C CA . ILE A 1 116 ? 9.923 -8.321 -3.349 1.00 97.94 116 ILE A CA 1
ATOM 918 C C . ILE A 1 116 ? 8.944 -9.005 -2.373 1.00 97.94 116 ILE A C 1
ATOM 920 O O . ILE A 1 116 ? 8.059 -9.741 -2.813 1.00 97.94 116 ILE A O 1
ATOM 924 N N . PRO A 1 117 ? 9.063 -8.783 -1.051 1.00 97.44 117 PRO A N 1
ATOM 925 C CA . PRO A 1 117 ? 8.105 -9.301 -0.076 1.00 97.44 117 PRO A CA 1
ATOM 926 C C . PRO A 1 117 ? 6.699 -8.721 -0.261 1.00 97.44 117 PRO A C 1
ATOM 928 O O . PRO A 1 117 ? 6.557 -7.524 -0.530 1.00 97.44 117 PRO A O 1
ATOM 931 N N . TYR A 1 118 ? 5.669 -9.538 -0.004 1.00 97.88 118 TYR A N 1
ATOM 932 C CA . TYR A 1 118 ? 4.259 -9.140 -0.108 1.00 97.88 118 TYR A CA 1
ATOM 933 C C . TYR A 1 118 ? 3.963 -7.822 0.608 1.00 97.88 118 TYR A C 1
ATOM 935 O O . TYR A 1 118 ? 3.474 -6.894 -0.019 1.00 97.88 118 TYR A O 1
ATOM 943 N N . GLY A 1 119 ? 4.314 -7.692 1.893 1.00 96.69 119 GLY A N 1
ATOM 944 C CA . GLY A 1 119 ? 3.981 -6.492 2.670 1.00 96.69 119 GLY A CA 1
ATOM 945 C C . GLY A 1 119 ? 4.580 -5.200 2.098 1.00 96.69 119 GLY A C 1
ATOM 946 O O . GLY A 1 119 ? 3.927 -4.159 2.106 1.00 96.69 119 GLY A O 1
ATOM 947 N N . ILE A 1 120 ? 5.793 -5.270 1.536 1.00 97.50 120 ILE A N 1
ATOM 948 C CA . ILE A 1 120 ? 6.459 -4.121 0.900 1.00 97.50 120 ILE A CA 1
ATOM 949 C C . ILE A 1 120 ? 5.745 -3.766 -0.404 1.00 97.50 120 ILE A C 1
ATOM 951 O O . ILE A 1 120 ? 5.432 -2.599 -0.647 1.00 97.50 120 ILE A O 1
ATOM 955 N N . TRP A 1 121 ? 5.462 -4.774 -1.230 1.00 98.25 121 TRP A N 1
ATOM 956 C CA . TRP A 1 121 ? 4.766 -4.583 -2.496 1.00 98.25 121 TRP A CA 1
ATOM 957 C C . TRP A 1 121 ? 3.342 -4.069 -2.295 1.00 98.25 121 TRP A C 1
ATOM 959 O O . TRP A 1 121 ? 2.948 -3.080 -2.906 1.00 98.25 121 TRP A O 1
ATOM 969 N N . ARG A 1 122 ? 2.591 -4.676 -1.376 1.00 97.81 122 ARG A N 1
ATOM 970 C CA . ARG A 1 122 ? 1.216 -4.302 -1.061 1.00 97.81 122 ARG A CA 1
ATOM 971 C C . ARG A 1 122 ? 1.129 -2.866 -0.569 1.00 97.81 122 ARG A C 1
ATOM 973 O O . ARG A 1 122 ? 0.333 -2.096 -1.099 1.00 97.81 122 ARG A O 1
ATOM 980 N N . LYS A 1 123 ? 2.004 -2.473 0.365 1.00 97.50 123 LYS A N 1
ATOM 981 C CA . LYS A 1 123 ? 2.101 -1.081 0.819 1.00 97.50 123 LYS A CA 1
ATOM 982 C C . LYS A 1 123 ? 2.360 -0.135 -0.354 1.00 97.50 123 LYS A C 1
ATOM 984 O O . LYS A 1 123 ? 1.677 0.877 -0.466 1.00 97.50 123 LYS A O 1
ATOM 989 N N . PHE A 1 124 ? 3.291 -0.474 -1.249 1.00 98.31 124 PHE A N 1
ATOM 990 C CA . PHE A 1 124 ? 3.579 0.331 -2.438 1.00 98.31 124 PHE A CA 1
ATOM 991 C C . PHE A 1 124 ? 2.367 0.467 -3.381 1.00 98.31 124 PHE A C 1
ATOM 993 O O . PHE A 1 124 ? 2.078 1.558 -3.876 1.00 98.31 124 PHE A O 1
ATOM 1000 N N . LEU A 1 125 ? 1.621 -0.615 -3.618 1.00 98.25 125 LEU A N 1
ATOM 1001 C CA . LEU A 1 125 ? 0.409 -0.565 -4.438 1.00 98.25 125 LEU A CA 1
ATOM 1002 C C . LEU A 1 125 ? -0.657 0.353 -3.825 1.00 98.25 125 LEU A C 1
ATOM 1004 O O . LEU A 1 125 ? -1.247 1.155 -4.547 1.00 98.25 125 LEU A O 1
ATOM 1008 N N . VAL A 1 126 ? -0.870 0.264 -2.509 1.00 97.44 126 VAL A N 1
ATOM 1009 C CA . VAL A 1 126 ? -1.866 1.072 -1.785 1.00 97.44 126 VAL A CA 1
ATOM 1010 C C . VAL A 1 126 ? -1.502 2.556 -1.822 1.00 97.44 126 VAL A C 1
ATOM 1012 O O . VAL A 1 126 ? -2.326 3.373 -2.226 1.00 97.44 126 VAL A O 1
ATOM 1015 N N . ILE A 1 127 ? -0.263 2.925 -1.467 1.00 96.62 127 ILE A N 1
ATOM 1016 C CA . ILE A 1 127 ? 0.150 4.344 -1.433 1.00 96.62 127 ILE A CA 1
ATOM 1017 C C . ILE A 1 127 ? 0.154 4.994 -2.820 1.00 96.62 127 ILE A C 1
ATOM 1019 O O . ILE A 1 127 ? 0.111 6.213 -2.925 1.00 96.62 127 ILE A O 1
ATOM 1023 N N . THR A 1 128 ? 0.221 4.190 -3.883 1.00 97.31 128 THR A N 1
ATOM 1024 C CA . THR A 1 128 ? 0.179 4.686 -5.261 1.00 97.31 128 THR A CA 1
ATOM 1025 C C . THR A 1 128 ? -1.187 4.534 -5.930 1.00 97.31 128 THR A C 1
ATOM 1027 O O . THR A 1 128 ? -1.292 4.761 -7.134 1.00 97.31 128 THR A O 1
ATOM 1030 N N . GLY A 1 129 ? -2.224 4.129 -5.188 1.00 96.44 129 GLY A N 1
ATOM 1031 C CA . GLY A 1 129 ? -3.586 3.983 -5.711 1.00 96.44 129 GLY A CA 1
ATOM 1032 C C . GLY A 1 129 ? -3.752 2.881 -6.763 1.00 96.44 129 GLY A C 1
ATOM 1033 O O . GLY A 1 129 ? -4.735 2.876 -7.498 1.00 96.44 129 GLY A O 1
ATOM 1034 N N . ARG A 1 130 ? -2.803 1.941 -6.866 1.00 96.69 130 ARG A N 1
ATOM 1035 C CA . ARG A 1 130 ? -2.877 0.801 -7.799 1.00 96.69 130 ARG A CA 1
ATOM 1036 C C . ARG A 1 130 ? -3.788 -0.315 -7.301 1.00 96.69 130 ARG A C 1
ATOM 1038 O O . ARG A 1 130 ? -4.198 -1.158 -8.090 1.00 96.69 130 ARG A O 1
ATOM 1045 N N . VAL A 1 131 ? -4.077 -0.329 -6.003 1.00 96.88 131 VAL A N 1
ATOM 1046 C CA . VAL A 1 131 ? -5.065 -1.204 -5.365 1.00 96.88 131 VAL A CA 1
ATOM 1047 C C . VAL A 1 131 ? -5.860 -0.405 -4.329 1.00 96.88 131 VAL A C 1
ATOM 1049 O O . VAL A 1 131 ? -5.360 0.617 -3.846 1.00 96.88 131 VAL A O 1
ATOM 1052 N N . PRO A 1 132 ? -7.077 -0.849 -3.968 1.00 93.88 132 PRO A N 1
ATOM 1053 C CA . PRO A 1 132 ? -7.869 -0.205 -2.926 1.00 93.88 132 PRO A CA 1
ATOM 1054 C C . PRO A 1 132 ? -7.180 -0.212 -1.555 1.00 93.88 132 PRO A C 1
ATOM 1056 O O . PRO A 1 132 ? -6.359 -1.079 -1.256 1.00 93.88 132 PRO A O 1
ATOM 1059 N N . GLN A 1 133 ? -7.572 0.738 -0.705 1.00 93.56 133 GLN A N 1
ATOM 1060 C CA . GLN A 1 133 ? -7.220 0.747 0.717 1.00 93.56 133 GLN A CA 1
ATOM 1061 C C . GLN A 1 133 ? -7.824 -0.478 1.420 1.00 93.56 133 GLN A C 1
ATOM 1063 O O . GLN A 1 133 ? -8.970 -0.844 1.158 1.00 93.56 133 GLN A O 1
ATOM 1068 N N . GLU A 1 134 ? -7.071 -1.095 2.329 1.00 89.88 134 GLU A N 1
ATOM 1069 C CA . GLU A 1 134 ? -7.549 -2.223 3.133 1.00 89.88 134 GLU A CA 1
ATOM 1070 C C . GLU A 1 134 ? -8.135 -1.728 4.451 1.00 89.88 134 GLU A C 1
ATOM 1072 O O . GLU A 1 134 ? -7.432 -1.149 5.279 1.00 89.88 134 GLU A O 1
ATOM 1077 N N . ILE A 1 135 ? -9.428 -1.973 4.652 1.00 90.62 135 ILE A N 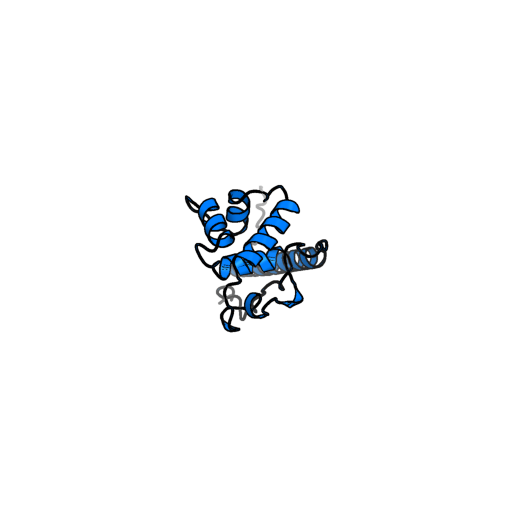1
ATOM 1078 C CA . ILE A 1 135 ? -10.140 -1.633 5.881 1.00 90.62 135 ILE A CA 1
ATOM 1079 C C . ILE A 1 135 ? -10.689 -2.930 6.459 1.00 90.62 135 ILE A C 1
ATOM 1081 O O . ILE A 1 135 ? -11.531 -3.586 5.847 1.00 90.62 135 ILE A O 1
ATOM 1085 N N . TYR A 1 136 ? -10.207 -3.296 7.641 1.00 91.31 136 TYR A N 1
ATOM 1086 C CA . TYR A 1 136 ? -10.660 -4.492 8.337 1.00 91.31 136 TYR A CA 1
ATOM 1087 C C . TYR A 1 136 ? -11.941 -4.188 9.129 1.00 91.31 136 TYR A C 1
ATOM 1089 O O . TYR A 1 136 ? -11.954 -3.231 9.910 1.00 91.31 136 TYR A O 1
ATOM 1097 N N . PRO A 1 137 ? -13.014 -4.986 8.971 1.00 92.06 137 PRO A N 1
ATOM 1098 C CA . PRO A 1 137 ? -14.193 -4.873 9.818 1.00 92.06 137 PRO A CA 1
ATOM 1099 C C . PRO A 1 137 ? -13.838 -5.093 11.292 1.00 92.06 137 PRO A C 1
ATOM 1101 O O . PRO A 1 137 ? -13.205 -6.085 11.653 1.00 92.06 137 PRO A O 1
ATOM 1104 N N . VAL A 1 138 ? -14.274 -4.176 12.155 1.00 93.12 138 VAL A N 1
ATOM 1105 C CA . VAL A 1 138 ? -14.114 -4.307 13.606 1.00 93.12 138 VAL A CA 1
ATOM 1106 C C . VAL A 1 138 ? -15.336 -5.027 14.168 1.00 93.12 138 VAL A C 1
ATOM 1108 O O . VAL A 1 138 ? -16.443 -4.498 14.120 1.00 93.12 138 VAL A O 1
ATOM 1111 N N . PHE A 1 139 ? -15.139 -6.224 14.725 1.00 94.81 139 PHE A N 1
ATOM 1112 C CA . PHE A 1 139 ? -16.229 -7.008 15.326 1.00 94.81 139 PHE A CA 1
ATOM 1113 C C . PHE A 1 139 ? -16.629 -6.542 16.732 1.00 94.81 139 PHE A C 1
ATOM 1115 O O . PHE A 1 139 ? -17.699 -6.894 17.220 1.00 94.81 139 PHE A O 1
ATOM 1122 N N . GLY A 1 140 ? -15.793 -5.738 17.384 1.00 92.44 140 GLY A N 1
ATOM 1123 C CA . GLY A 1 140 ? -16.085 -5.157 18.687 1.00 92.44 140 GLY A CA 1
ATOM 1124 C C . GLY A 1 140 ? -14.919 -4.330 19.215 1.00 92.44 140 GLY A C 1
ATOM 1125 O O . GLY A 1 140 ? -13.766 -4.558 18.848 1.00 92.44 140 GLY A O 1
ATOM 1126 N N . VAL A 1 141 ? -15.225 -3.369 20.089 1.00 92.12 141 VAL A N 1
ATOM 1127 C CA . VAL A 1 141 ? -14.219 -2.589 20.823 1.00 92.12 141 VAL A CA 1
ATOM 1128 C C . VAL A 1 141 ? -14.098 -3.174 22.228 1.00 92.12 141 VAL A C 1
ATOM 1130 O O . VAL A 1 141 ? -14.911 -2.893 23.109 1.00 92.12 141 VAL A O 1
ATOM 1133 N N . PHE A 1 142 ? -13.101 -4.029 22.429 1.00 91.00 142 PHE A N 1
ATOM 1134 C CA . PHE A 1 142 ? -12.868 -4.707 23.706 1.00 91.00 142 PHE A CA 1
ATOM 1135 C C . PHE A 1 142 ? -12.407 -3.729 24.808 1.00 91.00 142 PHE A C 1
ATOM 1137 O O . PHE A 1 142 ? -11.928 -2.633 24.522 1.00 91.00 142 PHE A O 1
ATOM 1144 N N . ASP A 1 143 ? -12.586 -4.119 26.076 1.00 87.69 143 ASP A N 1
ATOM 1145 C CA . ASP A 1 143 ? -12.166 -3.378 27.284 1.00 87.69 143 ASP A CA 1
ATOM 1146 C C . ASP A 1 143 ? -12.807 -1.991 27.503 1.00 87.69 143 ASP A C 1
ATOM 1148 O O . ASP A 1 143 ? -12.252 -1.138 28.202 1.00 87.69 143 ASP A O 1
ATOM 1152 N N . THR A 1 144 ? -13.980 -1.750 26.910 1.00 85.00 144 THR A N 1
ATOM 1153 C CA . THR A 1 144 ? -14.707 -0.465 27.002 1.00 85.00 144 THR A CA 1
ATOM 1154 C C . THR A 1 144 ? -16.073 -0.556 27.683 1.00 85.00 144 THR A C 1
ATOM 1156 O O . THR A 1 144 ? -16.719 0.467 27.893 1.00 85.00 144 THR A O 1
ATOM 1159 N N . LYS A 1 145 ? -16.514 -1.760 28.062 1.00 81.38 145 LYS A N 1
ATOM 1160 C CA . LYS A 1 145 ? -17.794 -1.977 28.743 1.00 81.38 145 LYS A CA 1
ATOM 1161 C C . LYS A 1 145 ? -17.682 -1.607 30.226 1.00 81.38 145 LYS A C 1
ATOM 1163 O O . LYS A 1 145 ? -16.767 -2.076 30.904 1.00 81.38 145 LYS A O 1
ATOM 1168 N N . GLU A 1 146 ? -18.581 -0.759 30.722 1.00 74.88 146 GLU A N 1
ATOM 1169 C CA . GLU A 1 146 ? -18.743 -0.533 32.166 1.00 74.88 146 GLU A CA 1
ATOM 1170 C C . GLU A 1 146 ? -19.396 -1.764 32.812 1.00 74.88 146 GLU A C 1
ATOM 1172 O O . GLU A 1 146 ? -20.228 -2.419 32.180 1.00 74.88 146 GLU A O 1
ATOM 1177 N N . ASP A 1 147 ? -18.924 -2.124 34.007 1.00 69.94 147 ASP A N 1
ATOM 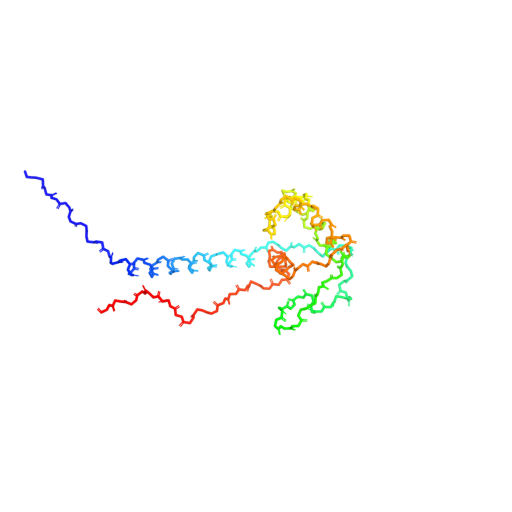1178 C CA . ASP A 1 147 ? -19.382 -3.311 34.742 1.00 69.94 147 ASP A CA 1
ATOM 1179 C C . ASP A 1 147 ? -20.709 -3.031 35.455 1.00 69.94 147 ASP A C 1
ATOM 1181 O O . ASP A 1 147 ? -20.857 -1.899 35.974 1.00 69.94 147 ASP A O 1
#

Sequence (147 aa):
MKTGIKIDLPSIKLQRMEIFKRGIEQSILALQSNAAAAPYPKAKAVDYSTLDERYFLTVEQGWIAPPHSLVNAWFEQFKSTFPEYGSDSSLAVLLGIHSNGASRRIREYRNGEKPIPYGIWRKFLVITGRVPQEIYPVFGVFDTKED

Radius of gyration: 21.78 Å; chains: 1; bounding box: 41×48×72 Å

Foldseek 3Di:
DDDDDDDDDDDPLVVVVVVVVVVVVVVVVVQVVVVVDDDDDDQPQDDPVPDDPLCQDDVVRPHDFDQLS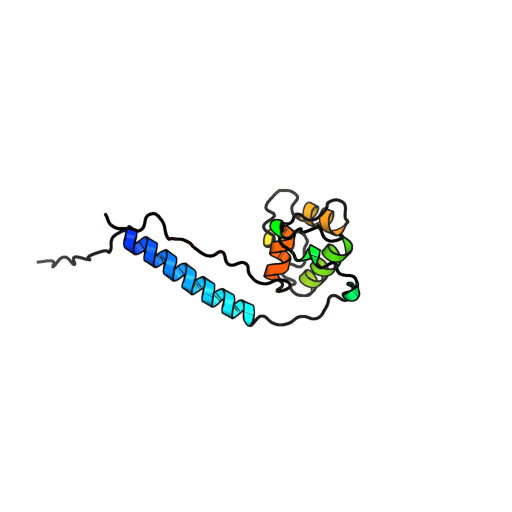VLQSVLCVVCVVDVCCVALVSLLVQLVNDDDCSSVVSVCSNVVVDGDDPSSSNSSCDVNVVHDDDDDDDPDDPPNDDD

Organism: Salmonella enteritidis (NCBI:txid149539)

Secondary structure (DSSP, 8-state):
--------PPPHHHHHHHHHHHHHHHHHHHHHHHHTPPP-PPPTT--GGG--GGGTS-TTTT--PPPHHHHHHHHHHHHHH-GGG-SHHHHHHHTT--STTHHHHHHHHHHTSSPPPHHHHHHHHHHTTSSPPP-------TT----